Protein AF-A0A401H7Y8-F1 (afdb_monomer_lite)

Organism: Aeropyrum pernix (NCBI:txid56636)

Sequence (102 aa):
WAGGEPYLTLRAGDGYFSLSTRAGEVLRRSIAKPRFRVIVGSGVEPVGSVFAKQVVGGDEGLRPGDEAIVVDEEDRLLGVGRVRIPLAFIRRLDRGEVVRLR

Structure (mmCIF, N/CA/C/O backbone):
data_AF-A0A401H7Y8-F1
#
_entry.id   AF-A0A401H7Y8-F1
#
loop_
_atom_site.group_PDB
_atom_site.id
_atom_site.type_symbol
_atom_site.label_atom_id
_atom_site.label_alt_id
_atom_site.label_comp_id
_atom_site.label_asym_id
_atom_site.label_entity_id
_atom_site.label_seq_id
_atom_site.pdbx_PDB_ins_code
_atom_site.Cartn_x
_atom_site.Cartn_y
_atom_site.Cartn_z
_atom_site.occupancy
_atom_site.B_iso_or_equiv
_atom_site.auth_seq_id
_atom_site.auth_comp_id
_atom_site.auth_asym_id
_atom_site.auth_atom_id
_atom_site.pdbx_PDB_model_num
ATOM 1 N N . TRP A 1 1 ? 11.578 3.926 -17.144 1.00 84.19 1 TRP A N 1
ATOM 2 C CA . TRP A 1 1 ? 12.049 5.240 -16.670 1.00 84.19 1 TRP A CA 1
ATOM 3 C C . TRP A 1 1 ? 11.102 6.310 -17.177 1.00 84.19 1 TRP A C 1
ATOM 5 O O . TRP A 1 1 ? 10.599 6.156 -18.283 1.00 84.19 1 TRP A O 1
ATOM 15 N N . ALA A 1 2 ? 10.829 7.351 -16.393 1.00 82.62 2 ALA A N 1
ATOM 16 C CA . ALA A 1 2 ? 10.014 8.490 -16.817 1.00 82.62 2 ALA A CA 1
ATOM 17 C C . ALA A 1 2 ? 10.643 9.782 -16.288 1.00 82.62 2 ALA A C 1
ATOM 19 O O . ALA A 1 2 ? 10.641 10.017 -15.084 1.00 82.62 2 ALA A O 1
ATOM 20 N N . GLY A 1 3 ? 11.187 10.614 -17.182 1.00 84.00 3 GLY A N 1
ATOM 21 C CA . GLY A 1 3 ? 11.876 11.851 -16.793 1.00 84.00 3 GLY A CA 1
ATOM 22 C C . GLY A 1 3 ? 13.172 11.630 -16.005 1.00 84.00 3 GLY A C 1
ATOM 23 O O . GLY A 1 3 ? 13.453 12.399 -15.102 1.00 84.00 3 GLY A O 1
ATOM 24 N N . GLY A 1 4 ? 13.935 10.575 -16.311 1.00 88.81 4 GLY A N 1
ATOM 25 C CA . GLY A 1 4 ? 15.227 10.306 -15.660 1.00 88.81 4 GLY A CA 1
ATOM 26 C C . GLY A 1 4 ? 15.159 9.478 -14.374 1.00 88.81 4 GLY A C 1
ATOM 27 O O . GLY A 1 4 ? 16.202 9.090 -13.867 1.00 88.81 4 GLY A O 1
ATOM 28 N N . GLU A 1 5 ? 13.964 9.113 -13.902 1.00 86.50 5 GLU A N 1
ATOM 29 C CA . GLU A 1 5 ? 13.781 8.278 -12.704 1.00 86.50 5 GLU A CA 1
ATOM 30 C C . GLU A 1 5 ? 13.108 6.928 -13.016 1.00 86.50 5 GLU A C 1
ATOM 32 O O . GLU A 1 5 ? 12.363 6.812 -14.010 1.00 86.50 5 GLU A O 1
ATOM 37 N N . PRO A 1 6 ? 13.336 5.881 -12.195 1.00 90.00 6 PRO A N 1
ATOM 38 C CA . PRO A 1 6 ? 12.617 4.622 -12.319 1.00 90.00 6 PRO A CA 1
ATOM 39 C C . PRO A 1 6 ? 11.109 4.856 -12.202 1.00 90.00 6 PRO A C 1
ATOM 41 O O . PRO A 1 6 ? 10.615 5.515 -11.290 1.00 90.00 6 PRO A O 1
ATOM 44 N N . TYR A 1 7 ? 10.361 4.314 -13.160 1.00 94.56 7 TYR A N 1
ATOM 45 C CA . TYR A 1 7 ? 8.902 4.436 -13.174 1.00 94.56 7 TYR A CA 1
ATOM 46 C C . TYR A 1 7 ? 8.260 3.180 -12.585 1.00 94.56 7 TYR A C 1
ATOM 48 O O . TYR A 1 7 ? 7.477 3.239 -11.645 1.00 94.56 7 TYR A O 1
ATOM 56 N N . LEU A 1 8 ? 8.691 2.033 -13.099 1.00 95.56 8 LEU A N 1
ATOM 57 C CA . LEU A 1 8 ? 8.445 0.712 -12.553 1.00 95.56 8 LEU A CA 1
ATOM 58 C C . LEU A 1 8 ? 9.784 -0.017 -12.492 1.00 95.56 8 LEU A C 1
ATOM 60 O O . LEU A 1 8 ? 10.616 0.164 -13.388 1.00 95.56 8 LEU A O 1
ATOM 64 N N . THR A 1 9 ? 9.961 -0.862 -11.484 1.00 95.25 9 THR A N 1
ATOM 65 C CA . THR A 1 9 ? 11.126 -1.747 -11.370 1.00 95.25 9 THR A CA 1
ATOM 66 C C . THR A 1 9 ? 10.647 -3.186 -11.311 1.00 95.25 9 THR A C 1
ATOM 68 O O . THR A 1 9 ? 9.894 -3.536 -10.406 1.00 95.25 9 THR A O 1
ATOM 71 N N . LEU A 1 10 ? 11.067 -4.026 -12.257 1.00 95.50 10 LEU A N 1
ATOM 72 C CA . LEU A 1 10 ? 10.758 -5.455 -12.222 1.00 95.50 10 LEU A CA 1
ATOM 73 C C . LEU A 1 10 ? 11.524 -6.116 -11.071 1.00 95.50 10 LEU A C 1
ATOM 75 O O . LEU A 1 10 ? 12.743 -5.980 -10.964 1.00 95.50 10 LEU A O 1
ATOM 79 N N . ARG A 1 11 ? 10.812 -6.830 -10.204 1.00 93.19 11 ARG A N 1
ATOM 80 C CA . ARG A 1 11 ? 11.397 -7.558 -9.081 1.00 93.19 11 ARG A CA 1
ATOM 81 C C . ARG A 1 11 ? 11.809 -8.949 -9.537 1.00 93.19 11 ARG A C 1
ATOM 83 O O . ARG A 1 11 ? 10.969 -9.755 -9.920 1.00 93.19 11 ARG A O 1
ATOM 90 N N . ALA A 1 12 ? 13.099 -9.255 -9.428 1.00 94.06 12 ALA A N 1
ATOM 91 C CA . ALA A 1 12 ? 13.624 -10.562 -9.824 1.00 94.06 12 ALA A CA 1
ATOM 92 C C . ALA A 1 12 ? 13.021 -11.730 -9.019 1.00 94.06 12 ALA A C 1
ATOM 94 O O . ALA A 1 12 ? 12.874 -12.822 -9.551 1.00 94.06 12 ALA A O 1
ATOM 95 N N . GLY A 1 13 ? 12.668 -11.504 -7.748 1.00 92.81 13 GLY A N 1
ATOM 96 C CA . GLY A 1 13 ? 12.216 -12.574 -6.854 1.00 92.81 13 GLY A CA 1
ATOM 97 C C . GLY A 1 13 ? 10.819 -13.120 -7.154 1.00 92.81 13 GLY A C 1
ATOM 98 O O . GLY A 1 13 ? 10.568 -14.289 -6.888 1.00 92.81 13 GLY A O 1
ATOM 99 N N . ASP A 1 14 ? 9.913 -12.295 -7.680 1.00 90.88 14 ASP A N 1
ATOM 100 C CA . ASP A 1 14 ? 8.509 -12.679 -7.880 1.00 90.88 14 ASP A CA 1
ATOM 101 C C . ASP A 1 14 ? 7.920 -12.249 -9.234 1.00 90.88 14 ASP A C 1
ATOM 103 O O . ASP A 1 14 ? 6.770 -12.564 -9.523 1.00 90.88 14 ASP A O 1
ATOM 107 N N . GLY A 1 15 ? 8.690 -11.566 -10.086 1.00 92.50 15 GLY A N 1
ATOM 108 C CA . GLY A 1 15 ? 8.256 -11.164 -11.426 1.00 92.50 15 GLY A CA 1
ATOM 109 C C . GLY A 1 15 ? 7.238 -10.020 -11.456 1.00 92.50 15 GLY A C 1
ATOM 110 O O . GLY A 1 15 ? 6.761 -9.663 -12.531 1.00 92.50 15 GLY A O 1
ATOM 111 N N . TYR A 1 16 ? 6.916 -9.415 -10.310 1.00 93.12 16 TYR A N 1
ATOM 112 C CA . TYR A 1 16 ? 6.020 -8.262 -10.238 1.00 93.12 16 TYR A CA 1
ATOM 113 C C . TYR A 1 16 ? 6.787 -6.945 -10.355 1.00 93.12 16 TYR A C 1
ATOM 115 O O . TYR A 1 16 ? 8.003 -6.873 -10.164 1.00 93.12 16 TYR A O 1
ATOM 123 N N . PHE A 1 17 ? 6.064 -5.865 -10.636 1.00 94.88 17 PHE A N 1
ATOM 124 C CA . PHE A 1 17 ? 6.634 -4.524 -10.629 1.00 94.88 17 PHE A CA 1
ATOM 125 C C . PHE A 1 17 ? 6.572 -3.904 -9.238 1.00 94.88 17 PHE A C 1
ATOM 127 O O . PHE A 1 17 ? 5.582 -4.055 -8.539 1.00 94.88 17 PHE A O 1
ATOM 134 N N . SER A 1 18 ? 7.606 -3.154 -8.878 1.00 95.25 18 SER A N 1
ATOM 135 C CA . SER A 1 18 ? 7.589 -2.136 -7.830 1.00 95.25 18 SER A CA 1
ATOM 136 C C . SER A 1 18 ? 7.225 -0.785 -8.448 1.00 95.25 18 SER A C 1
ATOM 138 O O . SER A 1 18 ? 7.862 -0.362 -9.414 1.00 95.25 18 SER A O 1
ATOM 140 N N . LEU A 1 19 ? 6.238 -0.095 -7.877 1.00 95.81 19 LEU A N 1
ATOM 141 C CA . LEU A 1 19 ? 5.838 1.262 -8.267 1.00 95.81 19 LEU A CA 1
ATOM 142 C C . LEU A 1 19 ? 6.810 2.324 -7.734 1.00 95.81 19 LEU A C 1
ATOM 144 O O . LEU A 1 19 ? 7.261 2.207 -6.592 1.00 95.81 19 LEU A O 1
ATOM 148 N N . SER A 1 20 ? 7.070 3.378 -8.509 1.00 95.94 20 SER A N 1
ATOM 149 C CA . SER A 1 20 ? 7.488 4.678 -7.965 1.00 95.94 20 SER A CA 1
ATOM 150 C C . SER A 1 20 ? 6.271 5.542 -7.619 1.00 95.94 20 SER A C 1
ATOM 152 O O . SER A 1 20 ? 5.160 5.266 -8.078 1.00 95.94 20 SER A O 1
ATOM 154 N N . THR A 1 21 ? 6.459 6.622 -6.858 1.00 95.12 21 THR A N 1
ATOM 155 C CA . THR A 1 21 ? 5.373 7.559 -6.510 1.00 95.12 21 THR A CA 1
ATOM 156 C C . THR A 1 21 ? 4.689 8.129 -7.753 1.00 95.12 21 THR A C 1
ATOM 158 O O . THR A 1 21 ? 3.463 8.192 -7.823 1.00 95.12 21 THR A O 1
ATOM 161 N N . ARG A 1 22 ? 5.465 8.459 -8.796 1.00 95.94 22 ARG A N 1
ATOM 162 C CA . ARG A 1 22 ? 4.924 8.953 -10.071 1.00 95.94 22 ARG A CA 1
ATOM 163 C C . ARG A 1 22 ? 4.051 7.909 -10.773 1.00 95.94 22 ARG A C 1
ATOM 165 O O . ARG A 1 22 ? 3.030 8.266 -11.357 1.00 95.94 22 ARG A O 1
ATOM 172 N N . ALA A 1 23 ? 4.441 6.634 -10.734 1.00 96.88 23 ALA A N 1
ATOM 173 C CA . ALA A 1 23 ? 3.618 5.552 -11.270 1.00 96.88 23 ALA A CA 1
ATOM 174 C C . ALA A 1 23 ? 2.352 5.333 -10.434 1.00 96.88 23 ALA A C 1
ATOM 176 O O . ALA A 1 23 ? 1.280 5.146 -11.005 1.00 96.88 23 ALA A O 1
ATOM 177 N N . GLY A 1 24 ? 2.454 5.442 -9.106 1.00 97.38 24 GLY A N 1
ATOM 178 C CA . GLY A 1 24 ? 1.305 5.414 -8.201 1.00 97.38 24 GLY A CA 1
ATOM 179 C C . GLY A 1 24 ? 0.271 6.493 -8.524 1.00 97.38 24 GLY A C 1
ATOM 180 O O . GLY A 1 24 ? -0.918 6.198 -8.600 1.00 97.38 24 GLY A O 1
ATOM 181 N N . GLU A 1 25 ? 0.707 7.720 -8.813 1.00 97.56 25 GLU A N 1
ATOM 182 C CA . GLU A 1 25 ? -0.211 8.815 -9.151 1.00 97.56 25 GLU A CA 1
ATOM 183 C C . GLU A 1 25 ? -0.924 8.586 -10.492 1.00 97.56 25 GLU A C 1
ATOM 185 O O . GLU A 1 25 ? -2.115 8.870 -10.631 1.00 97.56 25 GLU A O 1
ATOM 190 N N . VAL A 1 26 ? -0.227 8.020 -11.481 1.00 97.06 26 VAL A N 1
ATOM 191 C CA . VAL A 1 26 ? -0.863 7.625 -12.746 1.00 97.06 26 VAL A CA 1
ATOM 192 C C . VAL A 1 26 ? -1.847 6.481 -12.526 1.00 97.06 26 VAL A C 1
ATOM 194 O O . VAL A 1 26 ? -2.961 6.542 -13.045 1.00 97.06 26 VAL A O 1
ATOM 197 N N . LEU A 1 27 ? -1.482 5.474 -11.728 1.00 97.38 27 LEU A N 1
ATOM 198 C CA . LEU A 1 27 ? -2.361 4.357 -11.382 1.00 97.38 27 LEU A CA 1
ATOM 199 C C . LEU A 1 27 ? -3.646 4.855 -10.708 1.00 97.38 27 LEU A C 1
ATOM 201 O O . LEU A 1 27 ? -4.743 4.470 -11.114 1.00 97.38 27 LEU A O 1
ATOM 205 N N . ARG A 1 28 ? -3.510 5.769 -9.741 1.00 98.38 28 ARG A N 1
ATOM 206 C CA . ARG A 1 28 ? -4.619 6.416 -9.034 1.00 98.38 28 ARG A CA 1
ATOM 207 C C . ARG A 1 28 ? -5.580 7.104 -9.999 1.00 98.38 28 ARG A C 1
ATOM 209 O O . ARG A 1 28 ? -6.779 6.858 -9.945 1.00 98.38 28 ARG A O 1
ATOM 216 N N . ARG A 1 29 ? -5.068 7.918 -10.923 1.00 98.06 29 ARG A N 1
ATOM 217 C CA . ARG A 1 29 ? -5.903 8.640 -11.901 1.00 98.06 29 ARG A CA 1
ATOM 218 C C . ARG A 1 29 ? -6.542 7.727 -12.944 1.00 98.06 29 ARG A C 1
ATOM 220 O O . ARG A 1 29 ? -7.616 8.041 -13.444 1.00 98.06 29 ARG A O 1
ATOM 227 N N . SER A 1 30 ? -5.875 6.630 -13.292 1.00 98.12 30 SER A N 1
ATOM 228 C CA . SER A 1 30 ? -6.286 5.761 -14.403 1.00 98.12 30 SER A CA 1
ATOM 229 C C . SER A 1 30 ? -7.266 4.669 -13.985 1.00 98.12 30 SER A C 1
ATOM 231 O O . SER A 1 30 ? -7.975 4.127 -14.828 1.00 98.12 30 SER A O 1
ATOM 233 N N . ILE A 1 31 ? -7.295 4.308 -12.700 1.00 97.75 31 ILE A N 1
ATOM 234 C CA . ILE A 1 31 ? -8.112 3.207 -12.190 1.00 97.75 31 ILE A CA 1
ATOM 235 C C . ILE A 1 31 ? -9.002 3.724 -11.069 1.00 97.75 31 ILE A C 1
ATOM 237 O O . ILE A 1 31 ? -8.511 4.317 -10.112 1.00 97.75 31 ILE A O 1
ATOM 241 N N . ALA A 1 32 ? -10.304 3.462 -11.164 1.00 96.75 32 ALA A N 1
ATOM 242 C CA . ALA A 1 32 ? -11.273 3.874 -10.158 1.00 96.75 32 ALA A CA 1
ATOM 243 C C . ALA A 1 32 ? -11.062 3.167 -8.806 1.00 96.75 32 ALA A C 1
ATOM 245 O O . ALA A 1 32 ? -10.695 1.987 -8.742 1.00 96.75 32 ALA A O 1
ATOM 246 N N . LYS A 1 33 ? -11.354 3.887 -7.717 1.00 95.94 33 LYS A N 1
ATOM 247 C CA . LYS A 1 33 ? -11.406 3.320 -6.365 1.00 95.94 33 LYS A CA 1
ATOM 248 C C . LYS A 1 33 ? -12.464 2.198 -6.268 1.00 95.94 33 LYS A C 1
ATOM 250 O O . LYS A 1 33 ? -13.499 2.301 -6.925 1.00 95.94 33 LYS A O 1
ATOM 255 N N . PRO A 1 34 ? -12.229 1.140 -5.466 1.00 96.44 34 PRO A N 1
ATOM 256 C CA . PRO A 1 34 ? -11.119 0.989 -4.524 1.00 96.44 34 PRO A CA 1
ATOM 257 C C . PRO A 1 34 ? -9.867 0.318 -5.104 1.00 96.44 34 PRO A C 1
ATOM 259 O O . PRO A 1 34 ? -8.908 0.158 -4.363 1.00 96.44 34 PRO A O 1
ATOM 262 N N . ARG A 1 35 ? -9.829 -0.059 -6.391 1.00 98.06 35 ARG A N 1
ATOM 263 C CA . ARG A 1 35 ? -8.769 -0.933 -6.924 1.00 98.06 35 ARG A CA 1
ATOM 264 C C . ARG A 1 35 ? -7.356 -0.399 -6.676 1.00 98.06 35 ARG A C 1
ATOM 266 O O . ARG A 1 35 ? -7.092 0.787 -6.894 1.00 98.06 35 ARG A O 1
ATOM 273 N N . PHE A 1 36 ? -6.467 -1.303 -6.262 1.00 97.88 36 PHE A N 1
ATOM 274 C CA . PHE A 1 36 ? -5.073 -1.051 -5.869 1.00 97.88 36 PHE A CA 1
ATOM 275 C C . PHE A 1 36 ? -4.873 -0.116 -4.668 1.00 97.88 36 PHE A C 1
ATOM 277 O O . PHE A 1 36 ? -3.730 0.232 -4.374 1.00 97.88 36 PHE A O 1
ATOM 284 N N . ARG A 1 37 ? -5.933 0.301 -3.965 1.00 98.38 37 ARG A N 1
ATOM 285 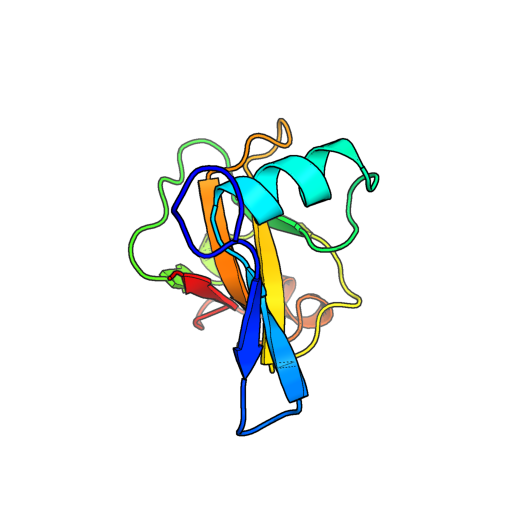C CA . ARG A 1 37 ? -5.821 1.256 -2.855 1.00 98.38 37 ARG A CA 1
ATOM 286 C C . ARG A 1 37 ? -5.815 0.583 -1.499 1.00 98.38 37 ARG A C 1
ATOM 288 O O . ARG A 1 37 ? -6.586 -0.339 -1.248 1.00 98.38 37 ARG A O 1
ATOM 295 N N . VAL A 1 38 ? -5.021 1.152 -0.604 1.00 98.31 38 VAL A N 1
ATOM 296 C CA . VAL A 1 38 ? -5.186 1.038 0.844 1.00 98.31 38 VAL A CA 1
ATOM 297 C C . VAL A 1 38 ? -5.556 2.423 1.359 1.00 98.31 38 VAL A C 1
ATOM 299 O O . VAL A 1 38 ? -4.765 3.355 1.238 1.00 98.31 38 VAL A O 1
ATOM 302 N N . ILE A 1 39 ? -6.774 2.562 1.875 1.00 98.25 39 ILE A N 1
ATOM 303 C CA . ILE A 1 39 ? -7.333 3.841 2.314 1.00 98.25 39 ILE A CA 1
ATOM 304 C C . ILE A 1 39 ? -7.078 3.972 3.812 1.00 98.25 39 ILE A C 1
ATOM 306 O O . ILE A 1 39 ? -7.522 3.123 4.592 1.00 98.25 39 ILE A O 1
ATOM 310 N N . VAL A 1 40 ? -6.359 5.016 4.212 1.00 98.12 40 VAL A N 1
ATOM 311 C CA . VAL A 1 40 ? -6.112 5.338 5.621 1.00 98.12 40 VAL A CA 1
ATOM 312 C C . VAL A 1 40 ? -7.047 6.440 6.101 1.00 98.12 40 VAL A C 1
ATOM 314 O O . VAL A 1 40 ? -7.550 7.225 5.300 1.00 98.12 40 VAL A O 1
ATOM 317 N N . GLY A 1 41 ? -7.306 6.469 7.407 1.00 97.06 41 GLY A N 1
ATOM 318 C CA . GLY A 1 41 ? -8.152 7.496 8.010 1.00 97.06 41 GLY A CA 1
ATOM 319 C C . GLY A 1 41 ? -7.547 8.896 7.901 1.00 97.06 41 GLY A C 1
ATOM 320 O O . GLY A 1 41 ? -6.326 9.062 7.831 1.00 97.06 41 GLY A O 1
ATOM 321 N N . SER A 1 42 ? -8.416 9.904 7.923 1.00 92.69 42 SER A N 1
ATOM 322 C CA . SER A 1 42 ? -8.044 11.320 7.917 1.00 92.69 42 SER A CA 1
ATOM 323 C C . SER A 1 42 ? -6.951 11.664 8.944 1.00 92.69 42 SER A C 1
ATOM 325 O O . SER A 1 42 ? -6.998 11.238 10.099 1.00 92.69 42 SER A O 1
ATOM 327 N N . GLY A 1 43 ? -5.961 12.460 8.526 1.00 92.25 43 GLY A N 1
ATOM 328 C CA . GLY A 1 43 ? -4.849 12.907 9.377 1.00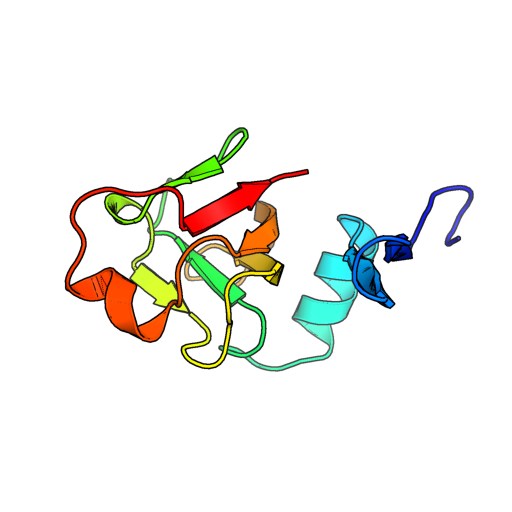 92.25 43 GLY A CA 1
ATOM 329 C C . GLY A 1 43 ? -3.714 11.891 9.559 1.00 92.25 43 GLY A C 1
ATOM 330 O O . GLY A 1 43 ? -2.757 12.169 10.280 1.00 92.25 43 GLY A O 1
ATOM 331 N N . VAL A 1 44 ? -3.787 10.720 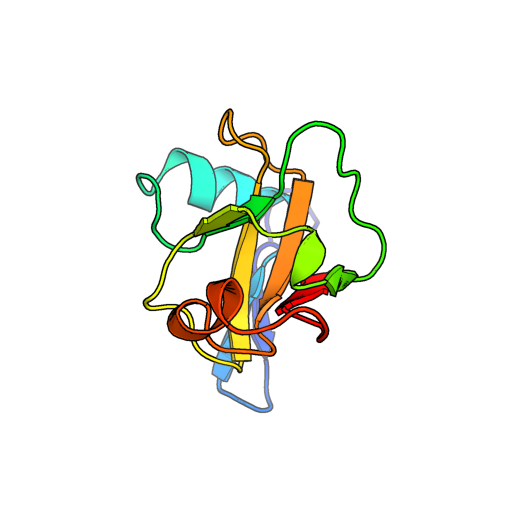8.918 1.00 95.56 44 VAL A N 1
ATOM 332 C CA . VAL A 1 44 ? -2.672 9.767 8.892 1.00 95.56 44 VAL A CA 1
ATOM 333 C C . VAL A 1 44 ? -1.642 10.192 7.848 1.00 95.56 44 VAL A C 1
ATOM 335 O O . VAL A 1 44 ? -1.914 10.179 6.652 1.00 95.56 44 VAL A O 1
ATOM 338 N N . GLU A 1 45 ? -0.421 10.464 8.301 1.00 95.31 45 GLU A N 1
ATOM 339 C CA . GLU A 1 45 ? 0.759 10.642 7.449 1.00 95.31 45 GLU A CA 1
ATOM 340 C C . GLU A 1 45 ? 1.672 9.416 7.608 1.00 95.31 45 GLU A C 1
ATOM 342 O O . GLU A 1 45 ? 2.427 9.314 8.580 1.00 95.31 45 GLU A O 1
ATOM 347 N N . PRO A 1 46 ? 1.556 8.402 6.731 1.00 94.12 46 PRO A N 1
ATOM 348 C CA . PRO A 1 46 ? 2.247 7.141 6.939 1.00 94.12 46 PRO A CA 1
ATOM 349 C C . PRO A 1 46 ? 3.743 7.273 6.626 1.00 94.12 46 PRO A C 1
ATOM 351 O O . PRO A 1 46 ? 4.135 7.721 5.552 1.00 94.12 46 PRO A O 1
ATOM 354 N N . VAL A 1 47 ? 4.590 6.817 7.554 1.00 93.88 47 VAL A N 1
ATOM 355 C CA . VAL A 1 47 ? 6.053 6.818 7.410 1.00 93.88 47 VAL A CA 1
ATOM 356 C C . VAL A 1 47 ? 6.574 5.395 7.556 1.00 93.88 47 VAL A C 1
ATOM 358 O O . VAL A 1 47 ? 6.379 4.746 8.583 1.00 93.88 47 VAL A O 1
ATOM 361 N N . GLY A 1 48 ? 7.239 4.894 6.514 1.00 96.56 48 GLY A N 1
ATOM 362 C CA . GLY A 1 48 ? 7.812 3.546 6.459 1.00 96.56 48 GLY A CA 1
ATOM 363 C C . GLY A 1 48 ? 6.779 2.424 6.311 1.00 96.56 48 GLY A C 1
ATOM 364 O O . GLY A 1 48 ? 6.943 1.569 5.445 1.00 96.56 48 GLY A O 1
ATOM 365 N N . SER A 1 49 ? 5.706 2.431 7.102 1.00 97.62 49 SER A N 1
ATOM 366 C CA . SER A 1 49 ? 4.677 1.390 7.097 1.00 97.62 49 SER A CA 1
ATOM 367 C C . SER A 1 49 ? 3.293 1.949 7.428 1.00 97.62 49 SER A C 1
ATOM 369 O O . SER A 1 49 ? 3.157 2.877 8.223 1.00 97.62 49 SER A O 1
ATOM 371 N N . VAL A 1 50 ? 2.259 1.333 6.859 1.00 97.81 50 VAL A N 1
ATOM 372 C CA . VAL A 1 50 ? 0.854 1.520 7.243 1.00 97.81 50 VAL A CA 1
ATOM 373 C C . VAL A 1 50 ? 0.434 0.341 8.108 1.00 97.81 50 VAL A C 1
ATOM 375 O O . VAL A 1 50 ? 0.594 -0.813 7.703 1.00 97.81 50 VAL A O 1
ATOM 378 N N . PHE A 1 51 ? -0.123 0.613 9.282 1.00 96.19 51 PHE A N 1
ATOM 379 C CA . PHE A 1 51 ? -0.591 -0.401 10.225 1.00 96.19 51 PHE A CA 1
ATOM 380 C C . PHE A 1 51 ? -2.106 -0.595 10.153 1.00 96.19 51 PHE A C 1
ATOM 382 O O . PHE A 1 51 ? -2.835 0.331 9.813 1.00 96.19 51 PHE A O 1
ATOM 389 N N . ALA A 1 52 ? -2.591 -1.779 10.541 1.00 95.75 52 ALA A N 1
ATOM 390 C CA . ALA A 1 52 ? -4.003 -2.166 10.429 1.00 95.75 52 ALA A CA 1
ATOM 391 C C . ALA A 1 52 ? -4.965 -1.139 11.044 1.00 95.75 52 ALA A C 1
ATOM 393 O O . ALA A 1 52 ? -5.910 -0.719 10.386 1.00 95.75 52 ALA A O 1
ATOM 394 N N . LYS A 1 53 ? -4.645 -0.632 12.242 1.00 94.12 53 LYS A N 1
ATOM 395 C CA . LYS A 1 53 ? -5.427 0.400 12.944 1.00 94.12 53 LYS A CA 1
ATOM 396 C C . LYS A 1 53 ? -5.587 1.730 12.190 1.00 94.12 53 LYS A C 1
ATOM 398 O O . LYS A 1 53 ? -6.427 2.534 12.567 1.00 94.12 53 LYS A O 1
ATOM 403 N N . GLN A 1 54 ? -4.738 2.003 11.199 1.00 96.06 54 GLN A N 1
ATOM 404 C CA . GLN A 1 54 ? -4.784 3.231 10.400 1.00 96.06 54 GLN A CA 1
ATOM 405 C C . GLN A 1 54 ? -5.648 3.067 9.146 1.00 96.06 54 GLN A C 1
ATOM 407 O O . GLN A 1 54 ? -6.001 4.067 8.528 1.00 96.06 54 GLN A O 1
ATOM 412 N N . VAL A 1 55 ? -5.959 1.830 8.747 1.00 97.06 55 VAL A N 1
ATOM 413 C CA . VAL A 1 55 ? -6.665 1.519 7.502 1.00 97.06 55 VAL A CA 1
ATOM 414 C C . VAL A 1 55 ? -8.169 1.525 7.744 1.00 97.06 55 VAL A C 1
ATOM 416 O O . VAL A 1 55 ? -8.672 0.788 8.588 1.00 97.06 55 VAL A O 1
ATOM 419 N N . VAL A 1 56 ? -8.894 2.319 6.960 1.00 96.12 56 VAL A N 1
ATOM 420 C CA . VAL A 1 56 ? -10.363 2.424 7.014 1.00 96.12 56 VAL A CA 1
ATOM 421 C C . VAL A 1 56 ? -11.051 1.645 5.888 1.00 96.12 56 VAL A C 1
ATOM 423 O O . VAL A 1 56 ? -12.237 1.326 5.977 1.00 96.12 56 VAL A O 1
ATOM 426 N N . GLY A 1 57 ? -10.309 1.274 4.841 1.00 95.81 57 GLY A N 1
ATOM 427 C CA . GLY A 1 57 ? -10.813 0.466 3.733 1.00 95.81 57 GLY A CA 1
ATOM 428 C C . GLY A 1 57 ? -9.791 0.287 2.614 1.00 95.81 57 GLY A C 1
ATOM 429 O O . GLY A 1 57 ? -8.610 0.590 2.772 1.00 95.81 57 GLY A O 1
ATOM 430 N N . GLY A 1 58 ? -10.241 -0.207 1.464 1.00 97.19 58 GLY A N 1
ATOM 431 C CA . GLY A 1 58 ? -9.405 -0.362 0.275 1.00 97.19 58 GLY A CA 1
ATOM 432 C C . GLY A 1 58 ? -9.839 -1.530 -0.601 1.00 97.19 58 GLY A C 1
ATOM 433 O O . GLY A 1 58 ? -10.958 -2.026 -0.484 1.00 97.19 58 GLY A O 1
ATOM 434 N N . ASP A 1 59 ? -8.954 -1.943 -1.501 1.00 97.75 59 ASP A N 1
ATOM 435 C CA . ASP A 1 59 ? -9.163 -3.083 -2.390 1.00 97.75 59 ASP A CA 1
ATOM 436 C C . ASP A 1 59 ? -9.017 -4.407 -1.629 1.00 97.75 59 ASP A C 1
ATOM 438 O O . ASP A 1 59 ? -7.908 -4.841 -1.317 1.00 97.75 59 ASP A O 1
ATOM 442 N N . GLU A 1 60 ? -10.134 -5.082 -1.356 1.00 96.50 60 GLU A N 1
ATOM 443 C CA . GLU A 1 60 ? -10.139 -6.400 -0.704 1.00 96.50 60 GLU A CA 1
ATOM 444 C C . GLU A 1 60 ? -9.501 -7.508 -1.564 1.00 96.50 60 GLU A C 1
ATOM 446 O O . GLU A 1 60 ? -9.176 -8.577 -1.043 1.00 96.50 60 GLU A O 1
ATOM 451 N N . GLY A 1 61 ? -9.284 -7.257 -2.861 1.00 96.75 61 GLY A N 1
ATOM 452 C CA . GLY A 1 61 ? -8.581 -8.157 -3.768 1.00 96.75 61 GLY A CA 1
ATOM 453 C C . GLY A 1 61 ? -7.059 -8.152 -3.608 1.00 96.75 61 GLY A C 1
ATOM 454 O O . GLY A 1 61 ? -6.415 -9.075 -4.108 1.00 96.75 61 GLY A O 1
ATOM 455 N N . LEU A 1 62 ? -6.487 -7.163 -2.908 1.00 96.50 62 LEU A N 1
ATOM 456 C CA . LEU A 1 62 ? -5.044 -7.062 -2.681 1.00 96.50 62 LEU A CA 1
ATOM 457 C C . LEU A 1 62 ? -4.523 -8.194 -1.790 1.00 96.50 62 LEU A C 1
ATOM 459 O O . LEU A 1 62 ? -5.010 -8.432 -0.677 1.00 96.50 62 LEU A O 1
ATOM 463 N N . ARG A 1 63 ? -3.471 -8.858 -2.267 1.00 94.75 63 ARG A N 1
ATOM 464 C CA . ARG A 1 63 ? -2.815 -9.989 -1.609 1.00 94.75 63 ARG A CA 1
ATOM 465 C C . ARG A 1 63 ? -1.420 -9.610 -1.115 1.00 94.75 63 ARG A C 1
ATOM 467 O O . ARG A 1 63 ? -0.784 -8.713 -1.666 1.00 94.75 63 ARG A O 1
ATOM 474 N N . PRO A 1 64 ? -0.893 -10.307 -0.094 1.00 95.56 64 PRO A N 1
ATOM 475 C CA . PRO A 1 64 ? 0.498 -10.148 0.307 1.00 95.56 64 PRO A CA 1
ATOM 476 C C . PRO A 1 64 ? 1.448 -10.317 -0.884 1.00 95.56 64 PRO A C 1
ATOM 478 O O . PRO A 1 64 ? 1.384 -11.318 -1.593 1.00 95.56 64 PRO A O 1
ATOM 481 N N . GLY A 1 65 ? 2.336 -9.344 -1.083 1.00 95.06 65 GLY A N 1
ATOM 482 C CA . GLY A 1 65 ? 3.231 -9.287 -2.240 1.00 95.06 65 GLY A CA 1
ATOM 483 C C . GLY A 1 65 ? 2.806 -8.282 -3.310 1.00 95.06 65 GLY A C 1
ATOM 484 O O . GLY A 1 65 ? 3.685 -7.737 -3.984 1.00 95.06 65 GLY A O 1
ATOM 485 N N . ASP A 1 66 ? 1.514 -7.971 -3.414 1.00 96.12 66 ASP A N 1
ATOM 486 C CA . ASP A 1 66 ? 1.013 -6.999 -4.383 1.00 96.12 66 ASP A CA 1
ATOM 487 C C . ASP A 1 66 ? 1.532 -5.593 -4.077 1.00 96.12 66 ASP A C 1
ATOM 489 O O . ASP A 1 66 ? 1.837 -5.240 -2.932 1.00 96.12 66 ASP A O 1
ATOM 493 N N . GLU A 1 67 ? 1.627 -4.778 -5.121 1.00 96.94 67 GLU A N 1
ATOM 494 C CA . GLU A 1 67 ? 1.834 -3.343 -4.977 1.00 96.94 67 GLU A CA 1
ATOM 495 C C . GLU A 1 67 ? 0.505 -2.615 -4.826 1.00 96.94 67 GLU A C 1
ATOM 497 O O . GLU A 1 67 ? -0.458 -2.886 -5.544 1.00 96.94 67 GLU A O 1
ATOM 502 N N . ALA A 1 68 ? 0.490 -1.650 -3.916 1.00 98.12 68 ALA A N 1
ATOM 503 C CA . ALA A 1 68 ? -0.657 -0.811 -3.642 1.00 98.12 68 ALA A CA 1
ATOM 504 C C . ALA A 1 68 ? -0.261 0.665 -3.579 1.00 98.12 68 ALA A C 1
ATOM 506 O O . ALA A 1 68 ? 0.872 1.027 -3.243 1.00 98.12 68 ALA A O 1
ATOM 507 N N . ILE A 1 69 ? -1.236 1.515 -3.876 1.00 98.62 69 ILE A N 1
ATOM 508 C CA . ILE A 1 69 ? -1.200 2.941 -3.574 1.00 98.62 69 ILE A CA 1
ATOM 509 C C . ILE A 1 69 ? -1.887 3.167 -2.225 1.00 98.62 69 ILE A C 1
ATOM 511 O O . ILE A 1 69 ? -2.975 2.653 -1.972 1.00 98.62 69 ILE A O 1
ATOM 515 N N . VAL A 1 70 ? -1.244 3.920 -1.342 1.00 98.56 70 VAL A N 1
ATOM 516 C CA . VAL A 1 70 ? -1.827 4.345 -0.068 1.00 98.56 70 VAL A CA 1
ATOM 517 C C . VAL A 1 70 ? -2.436 5.718 -0.276 1.00 98.56 70 VAL A C 1
ATOM 519 O O . VAL A 1 70 ? -1.759 6.613 -0.787 1.00 98.56 70 VAL A O 1
ATOM 522 N N . VAL A 1 71 ? -3.704 5.873 0.091 1.00 98.62 71 VAL A N 1
ATOM 523 C CA . VAL A 1 71 ? -4.464 7.108 -0.120 1.00 98.62 71 VAL A CA 1
ATOM 524 C C . VAL A 1 71 ? -5.222 7.528 1.133 1.00 98.62 71 VAL A C 1
ATOM 526 O O . VAL A 1 71 ? -5.519 6.687 1.982 1.00 98.62 71 VAL A O 1
ATOM 529 N N . ASP A 1 72 ? -5.544 8.815 1.232 1.00 98.06 72 ASP A N 1
ATOM 530 C CA . ASP A 1 72 ? -6.544 9.312 2.183 1.00 98.06 72 ASP A CA 1
ATOM 531 C C . ASP A 1 72 ? -7.981 9.030 1.689 1.00 98.06 72 ASP A C 1
ATOM 533 O O . ASP A 1 72 ? -8.208 8.445 0.622 1.00 98.06 72 ASP A O 1
ATOM 537 N N . GLU A 1 73 ? -8.974 9.441 2.474 1.00 97.12 73 GLU A N 1
ATOM 538 C CA . GLU A 1 73 ? -10.399 9.257 2.166 1.00 97.12 73 GLU A CA 1
ATOM 539 C C . GLU A 1 73 ? -10.857 10.068 0.932 1.00 97.12 73 GLU A C 1
ATOM 541 O O . GLU A 1 73 ? -11.802 9.673 0.236 1.00 97.12 73 GLU A O 1
ATOM 546 N N . GLU A 1 74 ? -10.131 11.139 0.585 1.00 97.06 74 GLU A N 1
ATOM 547 C CA . GLU A 1 74 ? -10.321 11.946 -0.627 1.00 97.06 74 GLU A CA 1
ATOM 548 C C . GLU A 1 74 ? -9.587 11.383 -1.860 1.00 97.06 74 GLU A C 1
ATOM 550 O O . GLU A 1 74 ? -9.566 12.018 -2.919 1.00 97.06 74 GLU A O 1
ATOM 555 N N . ASP A 1 75 ? -9.023 10.175 -1.760 1.00 97.75 75 ASP A N 1
ATOM 556 C CA . ASP A 1 75 ? -8.223 9.520 -2.797 1.00 97.75 75 ASP A CA 1
ATOM 557 C C . ASP A 1 75 ? -6.959 10.313 -3.172 1.00 97.75 75 ASP A C 1
ATOM 559 O O . ASP A 1 75 ? -6.525 10.246 -4.320 1.00 97.75 75 ASP A O 1
ATOM 563 N N . ARG A 1 76 ? -6.351 11.084 -2.260 1.00 97.62 76 ARG A N 1
ATOM 564 C CA . ARG A 1 76 ? -5.029 11.701 -2.477 1.00 97.62 76 ARG A CA 1
ATOM 565 C C . ARG A 1 76 ? -3.928 10.689 -2.194 1.00 97.62 76 ARG A C 1
ATOM 567 O O . ARG A 1 76 ? -3.976 9.982 -1.195 1.00 97.62 76 ARG A O 1
ATOM 574 N N . LEU A 1 77 ? -2.916 10.629 -3.061 1.00 98.06 77 LEU A N 1
ATOM 575 C CA . LEU A 1 77 ? -1.791 9.710 -2.892 1.00 98.06 77 LEU A CA 1
ATOM 576 C C . LEU A 1 77 ? -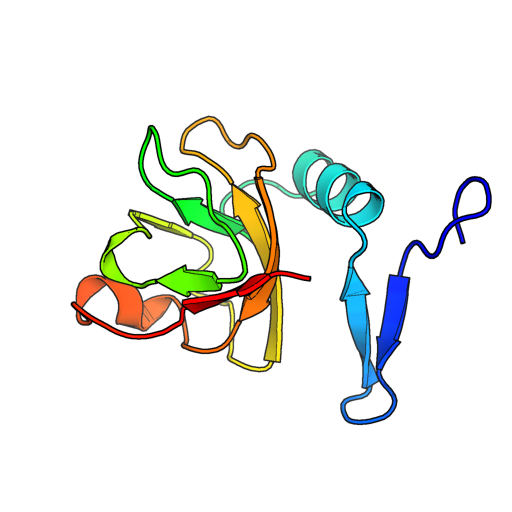0.903 10.132 -1.718 1.00 98.06 77 LEU A C 1
ATOM 578 O O . LEU A 1 77 ? -0.344 11.225 -1.728 1.00 98.06 77 LEU A O 1
ATOM 582 N N . LEU A 1 78 ? -0.719 9.223 -0.764 1.00 98.12 78 LEU A N 1
ATOM 583 C CA . LEU A 1 78 ? 0.178 9.384 0.382 1.00 98.12 78 LEU A CA 1
ATOM 584 C C . LEU A 1 78 ? 1.464 8.565 0.225 1.00 98.12 78 LEU A C 1
ATOM 586 O O . LEU A 1 78 ? 2.497 8.909 0.788 1.00 98.12 78 LEU A O 1
ATOM 590 N N . GLY A 1 79 ? 1.421 7.478 -0.548 1.00 97.94 79 GLY A N 1
ATOM 591 C CA . GLY A 1 79 ? 2.598 6.654 -0.800 1.00 97.94 79 GLY A CA 1
ATOM 592 C C . GLY A 1 79 ? 2.313 5.442 -1.673 1.00 97.94 79 GLY A C 1
ATOM 593 O O . GLY A 1 79 ? 1.175 5.167 -2.050 1.00 97.94 79 GLY A O 1
ATOM 594 N N . VAL A 1 80 ? 3.369 4.698 -1.987 1.00 98.31 80 VAL A N 1
ATOM 595 C CA . VAL A 1 80 ? 3.289 3.402 -2.667 1.00 98.31 80 VAL A CA 1
ATOM 596 C C . VAL A 1 80 ? 4.038 2.360 -1.861 1.00 98.31 80 VAL A C 1
ATOM 598 O O . VAL A 1 80 ? 5.019 2.669 -1.183 1.00 98.31 80 VAL A O 1
ATOM 601 N N . GLY A 1 81 ? 3.592 1.114 -1.927 1.00 97.62 81 GLY A N 1
ATOM 602 C CA . GLY A 1 81 ? 4.246 0.076 -1.160 1.00 97.62 81 GLY A CA 1
ATOM 603 C C . GLY A 1 81 ? 3.670 -1.305 -1.364 1.00 97.62 81 GLY A C 1
ATOM 604 O O . GLY A 1 81 ? 2.676 -1.517 -2.057 1.00 97.62 81 GLY A O 1
ATOM 605 N N . ARG A 1 82 ? 4.315 -2.259 -0.701 1.00 97.38 82 ARG A N 1
ATOM 606 C CA . ARG A 1 82 ? 3.975 -3.670 -0.816 1.00 97.38 82 ARG A CA 1
ATOM 607 C C . ARG A 1 82 ? 3.010 -4.089 0.275 1.00 97.38 82 ARG A C 1
ATOM 609 O O . ARG A 1 82 ? 3.284 -3.877 1.457 1.00 97.38 82 ARG A O 1
ATOM 616 N N . VAL A 1 83 ? 1.946 -4.772 -0.121 1.00 97.75 83 VAL A N 1
ATOM 617 C CA . VAL A 1 83 ? 0.969 -5.369 0.787 1.00 97.75 83 VAL A CA 1
ATOM 618 C C . VAL A 1 83 ? 1.602 -6.531 1.552 1.00 97.75 83 VAL A C 1
ATOM 620 O O . VAL A 1 83 ? 2.356 -7.343 1.006 1.00 97.75 83 VAL A O 1
ATOM 623 N N . ARG A 1 84 ? 1.313 -6.605 2.848 1.00 97.19 84 ARG A N 1
ATOM 624 C CA . ARG A 1 84 ? 1.866 -7.591 3.788 1.00 97.19 84 ARG A CA 1
ATOM 625 C C . ARG A 1 84 ? 0.790 -8.490 4.384 1.00 97.19 84 ARG A C 1
ATOM 627 O O . ARG A 1 84 ? 1.076 -9.637 4.712 1.00 97.19 84 ARG A O 1
ATOM 634 N N . ILE A 1 85 ? -0.441 -7.992 4.466 1.00 95.12 85 ILE A N 1
ATOM 635 C CA . ILE A 1 85 ? -1.613 -8.702 4.984 1.00 95.12 85 ILE A CA 1
ATOM 636 C C . ILE A 1 85 ? -2.776 -8.475 4.006 1.00 95.12 85 ILE A C 1
ATOM 638 O O . ILE A 1 85 ? -2.903 -7.360 3.499 1.00 95.12 85 ILE A O 1
ATOM 642 N N . PRO A 1 86 ? -3.628 -9.481 3.724 1.00 93.19 86 PRO A N 1
ATOM 643 C CA . PRO A 1 86 ? -4.768 -9.283 2.836 1.00 93.19 86 PRO A CA 1
ATOM 644 C C . PRO A 1 86 ? -5.770 -8.280 3.419 1.00 93.19 86 PRO A C 1
ATOM 646 O O . PRO A 1 86 ? -6.166 -8.389 4.585 1.00 93.19 86 PRO A O 1
ATOM 649 N N . LEU A 1 87 ? -6.230 -7.342 2.588 1.00 91.00 87 LEU A N 1
ATOM 650 C CA . LEU A 1 87 ? -7.119 -6.264 3.032 1.00 91.00 87 LEU A CA 1
ATOM 651 C C . LEU A 1 87 ? -8.480 -6.753 3.533 1.00 91.00 87 LEU A C 1
ATOM 653 O O . LEU A 1 87 ? -9.034 -6.170 4.463 1.00 91.00 87 LEU A O 1
ATOM 657 N N . ALA A 1 88 ? -8.956 -7.886 3.016 1.00 91.56 88 ALA A N 1
ATOM 658 C CA . ALA A 1 88 ? -10.181 -8.541 3.470 1.00 91.56 88 ALA A CA 1
ATOM 659 C C . ALA A 1 88 ? -10.197 -8.880 4.981 1.00 91.56 88 ALA A C 1
ATOM 661 O O . ALA A 1 88 ? -11.263 -9.112 5.553 1.00 91.56 88 ALA A O 1
ATOM 662 N N . PHE A 1 89 ? -9.036 -8.910 5.651 1.00 89.12 89 PHE A N 1
ATOM 663 C CA . PHE A 1 89 ? -8.935 -9.177 7.090 1.00 89.12 89 PHE A CA 1
ATOM 664 C C . PHE A 1 89 ? -8.726 -7.928 7.952 1.00 89.12 89 PHE A C 1
ATOM 666 O O . PHE A 1 89 ? -8.789 -8.056 9.173 1.00 89.12 89 PHE A O 1
ATOM 673 N N . ILE A 1 90 ? -8.519 -6.735 7.372 1.00 89.06 90 ILE A N 1
ATOM 674 C CA . ILE A 1 90 ? -8.117 -5.537 8.136 1.00 89.06 90 ILE A CA 1
ATOM 675 C C . ILE A 1 90 ? -9.104 -5.213 9.265 1.00 89.06 90 ILE A C 1
ATOM 677 O O . ILE A 1 90 ? -8.681 -4.943 10.382 1.00 89.06 90 ILE A O 1
ATOM 681 N N . ARG A 1 91 ? -10.417 -5.345 9.025 1.00 84.81 91 ARG A N 1
ATOM 682 C CA . ARG A 1 91 ? -11.463 -5.069 10.033 1.00 84.81 91 ARG A CA 1
ATOM 683 C C . ARG A 1 91 ? -11.432 -5.995 11.254 1.00 84.81 91 ARG A C 1
ATOM 685 O O . ARG A 1 91 ? -12.121 -5.729 12.229 1.00 84.81 91 ARG A O 1
ATOM 692 N N . ARG A 1 92 ? -10.694 -7.105 11.185 1.00 89.19 92 ARG A N 1
ATOM 693 C CA . ARG A 1 92 ? -10.553 -8.092 12.268 1.00 89.19 92 ARG A CA 1
ATOM 694 C C . ARG A 1 92 ? -9.193 -7.999 12.966 1.00 89.19 92 ARG A C 1
ATOM 696 O O . ARG A 1 92 ? -8.878 -8.861 13.782 1.00 89.19 92 ARG A O 1
ATOM 703 N N . LEU A 1 93 ? -8.365 -7.018 12.603 1.00 86.12 93 LEU A N 1
ATOM 704 C CA . LEU A 1 93 ? -6.988 -6.894 13.061 1.00 86.12 93 LEU A CA 1
ATOM 705 C C . LEU A 1 93 ? -6.753 -5.532 13.717 1.00 86.12 93 LEU A C 1
ATOM 707 O O . LEU A 1 93 ? -6.752 -4.505 13.050 1.00 86.12 93 LEU A O 1
ATOM 711 N N . ASP A 1 94 ? -6.417 -5.540 15.007 1.00 82.19 94 ASP A N 1
ATOM 712 C CA . ASP A 1 94 ? -6.018 -4.320 15.732 1.00 82.19 94 ASP A CA 1
ATOM 713 C C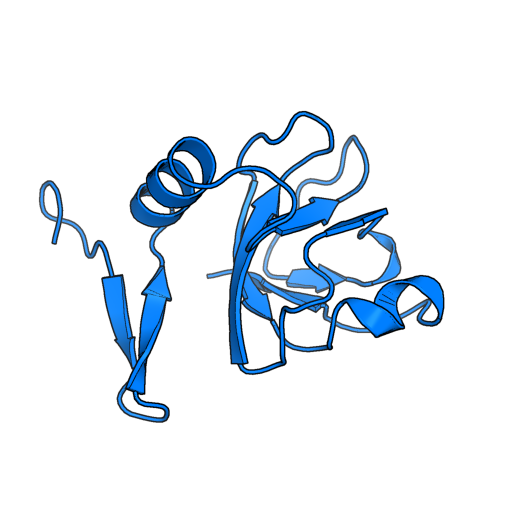 . ASP A 1 94 ? -4.525 -3.986 15.551 1.00 82.19 94 ASP A C 1
ATOM 715 O O . ASP A 1 94 ? -4.035 -2.924 15.944 1.00 82.19 94 ASP A O 1
ATOM 719 N N . ARG A 1 95 ? -3.762 -4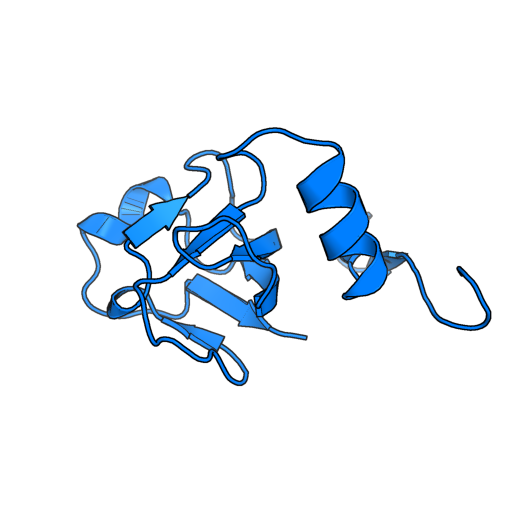.921 14.975 1.00 87.38 95 ARG A N 1
ATOM 720 C CA . ARG A 1 95 ? -2.306 -4.857 14.812 1.00 87.38 95 ARG A CA 1
ATOM 721 C C . ARG A 1 95 ? -1.866 -5.540 13.524 1.00 87.38 95 ARG A C 1
ATOM 723 O O . ARG A 1 95 ? -2.544 -6.429 13.021 1.00 87.38 95 ARG A O 1
ATOM 730 N N . GLY A 1 96 ? -0.686 -5.160 13.046 1.00 93.50 96 GLY A N 1
ATOM 731 C CA . GLY A 1 96 ? -0.064 -5.732 11.855 1.00 93.50 96 GLY A CA 1
ATOM 732 C C . GLY A 1 96 ? 0.301 -4.661 10.838 1.00 93.50 96 GLY A C 1
ATOM 733 O O . GLY A 1 96 ? -0.405 -3.665 10.685 1.00 93.50 96 GLY A O 1
ATOM 734 N N . GLU A 1 97 ? 1.429 -4.863 10.168 1.00 96.69 97 GLU A N 1
ATOM 735 C CA . GLU A 1 97 ? 1.831 -4.066 9.013 1.00 96.69 97 GLU A CA 1
ATOM 736 C C . GLU A 1 97 ? 0.957 -4.471 7.822 1.00 96.69 97 GLU A C 1
ATOM 738 O O . GLU A 1 97 ? 0.931 -5.641 7.455 1.00 96.69 97 GLU A O 1
ATOM 743 N N . VAL A 1 98 ? 0.224 -3.525 7.238 1.00 97.50 98 VAL A N 1
ATOM 744 C CA . VAL A 1 98 ? -0.636 -3.756 6.066 1.00 97.50 98 VAL A CA 1
ATOM 745 C C . VAL A 1 98 ? 0.131 -3.471 4.790 1.00 97.50 98 VAL A C 1
ATOM 747 O O . VAL A 1 98 ? 0.116 -4.289 3.873 1.00 97.50 98 VAL A O 1
ATOM 750 N N . VAL A 1 99 ? 0.834 -2.339 4.752 1.00 98.06 99 VAL A N 1
ATOM 751 C CA . VAL A 1 99 ? 1.670 -1.933 3.621 1.00 98.06 99 VAL A CA 1
ATOM 752 C C . VAL A 1 99 ? 3.028 -1.496 4.138 1.00 98.06 99 VAL A C 1
ATOM 754 O O . VAL A 1 99 ? 3.107 -0.653 5.028 1.00 98.06 99 VAL A O 1
ATOM 757 N N . ARG A 1 100 ? 4.098 -2.031 3.552 1.00 98.06 100 ARG A N 1
ATOM 758 C CA . ARG A 1 100 ? 5.454 -1.498 3.712 1.00 98.06 100 ARG A CA 1
ATOM 759 C C . ARG A 1 100 ? 5.701 -0.476 2.606 1.00 98.06 100 ARG A C 1
ATOM 761 O O . ARG A 1 100 ? 5.738 -0.858 1.434 1.00 98.06 100 ARG A O 1
ATOM 768 N N . LEU A 1 101 ? 5.846 0.793 2.978 1.00 97.81 101 LEU A N 1
ATOM 769 C CA . LEU A 1 101 ? 6.150 1.879 2.047 1.00 97.81 101 LEU A CA 1
ATOM 770 C C . LEU A 1 101 ? 7.583 1.764 1.517 1.00 97.81 101 LEU A C 1
ATOM 772 O O . LEU A 1 101 ? 8.438 1.110 2.125 1.00 97.81 101 LEU A O 1
ATOM 776 N N . ARG A 1 102 ? 7.820 2.384 0.362 1.00 91.00 102 ARG A N 1
ATOM 777 C CA . ARG A 1 102 ? 9.121 2.453 -0.309 1.00 91.00 102 ARG A CA 1
ATOM 778 C C . ARG A 1 102 ? 9.497 3.888 -0.631 1.00 91.00 102 ARG A C 1
ATOM 780 O O . ARG A 1 102 ? 8.568 4.698 -0.830 1.00 91.00 102 ARG A O 1
#

pLDDT: mean 94.96, std 3.84, range [82.19, 98.62]

Radius of gyration: 12.85 Å; chains: 1; bounding box: 27×26×32 Å

InterPro domains:
  IPR002478 PUA domain [PF01472] (49-102)
  IPR015947 PUA-like superfamily [SSF88697] (35-101)
  IPR036974 PUA domain superfamily [G3DSA:2.30.130.10] (33-102)

Foldseek 3Di:
DPPPDDQWDQDPVPRDIFGDLVNLVVCLVVDDPQPQEFEFEPPDQDDQFDWLQRTPAGDLPADFQDKGFYAYPVSHTRFIFGAHHRRVCSVVDPTDTGTGGD

Secondary structure (DSSP, 8-state):
-BTTB-SEEE-TTTSPEEEPHHHHHHHHHHS-TTTTEEEEPTT----SEEEGGGEEEE-TT--TT-EEEEE-TT--EEEEEEE-S-GGGGGG-SS-EEEEE-